Protein AF-A0A533WMB1-F1 (afdb_monomer)

Foldseek 3Di:
DWDKDKAALPDPCLVVVQVVCCVPPVQAAPQPRHHDDSHFTWIWTDDPVDIGIHGPVRCVVVVVD

Radius of gyration: 10.55 Å; Cα contacts (8 Å, |Δi|>4): 104; chains: 1; bounding box: 24×20×26 Å

Structure (mmCIF, N/CA/C/O backbone):
data_AF-A0A533WMB1-F1
#
_entry.id   AF-A0A533WMB1-F1
#
loop_
_atom_site.group_PDB
_atom_site.id
_atom_site.type_symbol
_atom_site.label_atom_id
_atom_site.label_alt_id
_atom_site.label_comp_id
_atom_site.label_asym_id
_atom_site.label_entity_id
_atom_site.label_seq_id
_atom_site.pdbx_PDB_ins_code
_atom_site.Cartn_x
_atom_site.Cartn_y
_atom_site.Cartn_z
_atom_site.occupancy
_atom_site.B_iso_or_equiv
_atom_site.auth_seq_id
_atom_site.auth_comp_id
_atom_site.auth_asym_id
_atom_site.auth_atom_id
_atom_site.pdbx_PDB_model_num
ATOM 1 N N . MET A 1 1 ? 15.592 -4.291 -10.447 1.00 57.88 1 MET A N 1
ATOM 2 C CA . MET A 1 1 ? 14.145 -4.606 -10.419 1.00 57.88 1 MET A CA 1
ATOM 3 C C . MET A 1 1 ? 13.493 -3.924 -9.220 1.00 57.88 1 MET A C 1
ATOM 5 O O . MET A 1 1 ? 14.070 -3.995 -8.137 1.00 57.88 1 MET A O 1
ATOM 9 N N . PRO A 1 2 ? 12.354 -3.230 -9.379 1.00 67.94 2 PRO A N 1
ATOM 10 C CA . PRO A 1 2 ? 11.622 -2.666 -8.246 1.00 67.94 2 PRO A CA 1
ATOM 11 C C . PRO A 1 2 ? 11.092 -3.792 -7.348 1.00 67.94 2 PRO A C 1
ATOM 13 O O . PRO A 1 2 ? 10.421 -4.700 -7.832 1.00 67.94 2 PRO A O 1
ATOM 16 N N . ARG A 1 3 ? 11.411 -3.745 -6.049 1.00 84.62 3 ARG A N 1
ATOM 17 C CA . ARG A 1 3 ? 10.950 -4.740 -5.069 1.00 84.62 3 ARG A CA 1
ATOM 18 C C . ARG A 1 3 ? 9.494 -4.463 -4.687 1.00 84.62 3 ARG A C 1
ATOM 20 O O . ARG A 1 3 ? 9.134 -3.311 -4.424 1.00 84.62 3 ARG A O 1
ATOM 27 N N . VAL A 1 4 ? 8.680 -5.516 -4.663 1.00 88.12 4 VAL A N 1
ATOM 28 C CA . VAL A 1 4 ? 7.281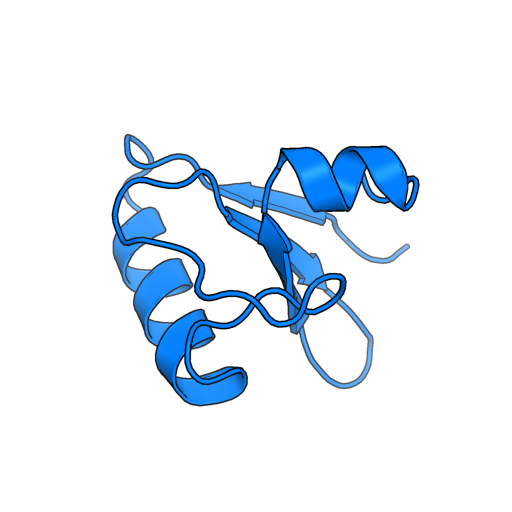 -5.487 -4.219 1.00 88.12 4 VAL A CA 1
ATOM 29 C C . VAL A 1 4 ? 7.196 -6.212 -2.882 1.00 88.12 4 VAL A C 1
ATOM 31 O O . VAL A 1 4 ? 7.727 -7.308 -2.736 1.00 88.12 4 VAL A O 1
ATOM 34 N N . PHE A 1 5 ? 6.550 -5.583 -1.907 1.00 89.56 5 PHE A N 1
ATOM 35 C CA . PHE A 1 5 ? 6.342 -6.119 -0.568 1.00 89.56 5 PHE A CA 1
ATOM 36 C C . PHE A 1 5 ? 4.848 -6.180 -0.284 1.00 89.56 5 PHE A C 1
ATOM 38 O O . PHE A 1 5 ? 4.143 -5.182 -0.447 1.00 89.56 5 PHE A O 1
ATOM 45 N N . VAL A 1 6 ? 4.377 -7.338 0.165 1.00 91.19 6 VAL A N 1
ATOM 46 C CA . VAL A 1 6 ? 3.014 -7.519 0.665 1.00 91.19 6 VAL A CA 1
ATOM 47 C C . VAL A 1 6 ? 3.079 -7.507 2.182 1.00 91.19 6 VAL A C 1
ATOM 49 O O . VAL A 1 6 ? 3.791 -8.308 2.782 1.00 91.19 6 VAL A O 1
ATOM 52 N N . VAL A 1 7 ? 2.366 -6.571 2.796 1.00 90.25 7 VAL A N 1
ATOM 53 C CA . VAL A 1 7 ? 2.381 -6.358 4.240 1.00 90.25 7 VAL A CA 1
ATOM 54 C C . VAL A 1 7 ? 0.962 -6.568 4.748 1.00 90.25 7 VAL A C 1
ATOM 56 O O . VAL A 1 7 ? 0.091 -5.713 4.584 1.00 90.25 7 VAL A O 1
ATOM 59 N N . ALA A 1 8 ? 0.723 -7.752 5.301 1.00 88.94 8 ALA A N 1
ATOM 60 C CA . ALA A 1 8 ? -0.529 -8.107 5.956 1.00 88.94 8 ALA A CA 1
ATOM 61 C C . ALA A 1 8 ? -0.516 -7.661 7.430 1.00 88.94 8 ALA A C 1
ATOM 63 O O . ALA A 1 8 ? 0.544 -7.361 7.982 1.00 88.94 8 ALA A O 1
ATOM 64 N N . LYS A 1 9 ? -1.700 -7.556 8.045 1.00 84.94 9 LYS A N 1
ATOM 65 C CA . LYS A 1 9 ? -1.903 -6.998 9.397 1.00 84.94 9 LYS A CA 1
ATOM 66 C C . LYS A 1 9 ? -1.155 -7.761 10.495 1.00 84.94 9 LYS A C 1
ATOM 68 O O . LYS A 1 9 ? -0.729 -7.169 11.482 1.00 84.94 9 LYS A O 1
ATOM 73 N N . ASP A 1 10 ? -1.027 -9.066 10.322 1.00 86.94 10 ASP A N 1
ATOM 74 C CA . ASP A 1 10 ? -0.305 -9.997 11.189 1.00 86.94 10 ASP A CA 1
ATOM 75 C C . ASP A 1 10 ? 1.218 -9.791 11.163 1.00 86.94 10 ASP A C 1
ATOM 77 O O . ASP A 1 10 ? 1.926 -10.249 12.058 1.00 86.94 10 ASP A O 1
ATOM 81 N N . ASN A 1 11 ? 1.740 -9.057 10.179 1.00 88.69 11 ASN A N 1
ATOM 82 C CA . ASN A 1 11 ? 3.156 -8.744 10.106 1.00 88.69 11 ASN A CA 1
ATOM 83 C C . ASN A 1 11 ? 3.543 -7.694 11.163 1.00 88.69 11 ASN A C 1
ATOM 85 O O . ASN A 1 11 ? 2.967 -6.608 11.230 1.00 88.69 11 ASN A O 1
ATOM 89 N N . GLN A 1 12 ? 4.604 -7.962 11.927 1.00 87.69 12 GLN A N 1
ATOM 90 C CA . GLN A 1 12 ? 5.160 -7.033 12.918 1.00 87.69 12 GLN A CA 1
ATOM 91 C C . GLN A 1 12 ? 5.496 -5.649 12.325 1.00 87.69 12 GLN A C 1
ATOM 93 O O . GLN A 1 12 ? 5.418 -4.627 13.007 1.00 87.69 12 GLN A O 1
ATOM 98 N N . GLN A 1 13 ? 5.836 -5.593 11.035 1.00 87.06 13 GLN A N 1
ATOM 99 C CA . GLN A 1 13 ? 6.178 -4.357 10.330 1.00 87.06 13 GLN A CA 1
ATOM 100 C C . GLN A 1 13 ? 4.957 -3.583 9.813 1.00 87.06 13 GLN A C 1
ATOM 102 O O . GLN A 1 13 ? 5.113 -2.462 9.320 1.00 87.06 13 GLN A O 1
ATOM 107 N N . TYR A 1 14 ? 3.747 -4.137 9.933 1.00 89.94 14 TYR A N 1
ATOM 108 C CA . TYR A 1 14 ? 2.527 -3.561 9.374 1.00 89.94 14 TYR A CA 1
ATOM 109 C C . TYR A 1 14 ? 2.287 -2.128 9.840 1.00 89.94 14 TYR A C 1
ATOM 111 O O . TYR A 1 14 ? 2.168 -1.228 9.011 1.00 89.94 14 TYR A O 1
ATOM 119 N N . ARG A 1 15 ? 2.307 -1.882 11.157 1.00 89.12 15 ARG A N 1
ATOM 120 C CA . ARG A 1 15 ? 2.072 -0.538 11.714 1.00 89.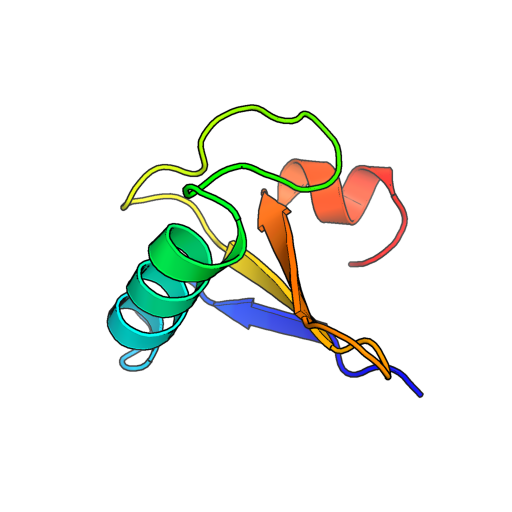12 15 ARG A CA 1
ATOM 121 C C . ARG A 1 15 ? 3.076 0.487 11.193 1.00 89.12 15 ARG A C 1
ATOM 123 O O . ARG A 1 15 ? 2.692 1.596 10.841 1.00 89.12 15 ARG A O 1
ATOM 130 N N . ALA A 1 16 ? 4.351 0.111 11.087 1.00 89.81 16 ALA A N 1
ATOM 131 C CA . ALA A 1 16 ? 5.385 1.002 10.569 1.00 89.81 16 ALA A CA 1
ATOM 132 C C . ALA A 1 16 ? 5.150 1.355 9.090 1.00 89.81 16 ALA A C 1
ATOM 134 O O . ALA A 1 16 ? 5.323 2.507 8.686 1.00 89.81 16 ALA A O 1
ATOM 135 N N . VAL A 1 17 ? 4.736 0.379 8.277 1.00 89.12 17 VAL A N 1
ATOM 136 C CA . VAL A 1 17 ? 4.410 0.588 6.859 1.00 89.12 17 VAL A CA 1
ATOM 137 C C . VAL A 1 17 ? 3.133 1.410 6.703 1.00 89.12 17 VAL A C 1
ATOM 139 O O . VAL A 1 17 ? 3.123 2.351 5.911 1.00 89.12 17 VAL A O 1
ATOM 142 N N . TYR A 1 18 ? 2.102 1.123 7.495 1.00 89.38 18 TYR A N 1
ATOM 143 C CA . TYR A 1 18 ? 0.843 1.860 7.515 1.00 89.38 18 TYR A CA 1
ATOM 144 C C . TYR A 1 18 ? 1.063 3.336 7.871 1.00 89.38 18 TYR A C 1
ATOM 146 O O . TYR A 1 18 ? 0.687 4.213 7.099 1.00 89.38 18 TYR A O 1
ATOM 154 N N . THR A 1 19 ? 1.797 3.646 8.945 1.00 90.69 19 THR A N 1
ATOM 155 C CA . THR A 1 19 ? 2.128 5.037 9.312 1.00 90.69 19 THR A CA 1
ATOM 156 C C . THR A 1 19 ? 2.944 5.750 8.226 1.00 90.69 19 THR A C 1
ATOM 158 O O . THR A 1 19 ? 2.702 6.918 7.908 1.00 90.69 19 THR A O 1
ATOM 161 N N . ARG A 1 20 ? 3.900 5.057 7.590 1.00 89.06 20 ARG A N 1
ATOM 162 C CA . ARG A 1 20 ? 4.657 5.610 6.449 1.00 89.06 20 ARG A CA 1
ATOM 163 C C . ARG A 1 20 ? 3.777 5.857 5.225 1.00 89.06 20 ARG A C 1
ATOM 165 O O . ARG A 1 20 ? 4.040 6.789 4.470 1.00 89.06 20 ARG A O 1
ATOM 172 N N . MET A 1 21 ? 2.776 5.018 4.990 1.00 89.88 21 MET A N 1
ATOM 173 C CA . MET A 1 21 ? 1.793 5.203 3.926 1.00 89.88 21 MET A CA 1
ATOM 174 C C . MET A 1 21 ? 0.885 6.400 4.215 1.00 89.88 21 MET A C 1
ATOM 176 O O . MET A 1 21 ? 0.695 7.224 3.320 1.00 89.88 21 MET A O 1
ATOM 180 N N . LEU A 1 22 ? 0.379 6.524 5.447 1.00 88.81 22 LEU A N 1
ATOM 181 C CA . LEU A 1 22 ? -0.428 7.662 5.893 1.00 88.81 22 LEU A CA 1
ATOM 182 C C . LEU A 1 22 ? 0.306 8.983 5.647 1.00 88.81 22 LEU A C 1
ATOM 184 O O . LEU A 1 22 ? -0.220 9.867 4.990 1.00 88.81 22 LEU A O 1
ATOM 188 N N . THR A 1 23 ? 1.563 9.078 6.079 1.00 87.31 23 THR A N 1
ATOM 189 C CA . THR A 1 23 ? 2.377 10.297 5.923 1.00 87.31 23 THR A CA 1
ATOM 190 C C . THR A 1 23 ? 2.795 10.595 4.483 1.00 87.31 23 THR A C 1
ATOM 192 O O . THR A 1 23 ? 2.943 11.753 4.109 1.00 87.31 23 THR A O 1
ATOM 195 N N . LYS A 1 24 ? 3.034 9.573 3.651 1.00 83.00 24 LYS A N 1
ATOM 196 C CA . LYS A 1 24 ? 3.528 9.780 2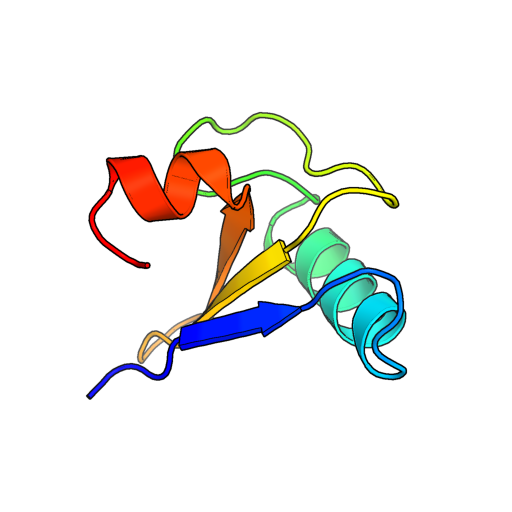.278 1.00 83.00 24 LYS A CA 1
ATOM 197 C C . LYS A 1 24 ? 2.430 9.924 1.235 1.00 83.00 24 LYS A C 1
ATOM 199 O O . LYS A 1 24 ? 2.721 10.468 0.166 1.00 83.00 24 LYS A O 1
ATOM 204 N N . GLN A 1 25 ? 1.260 9.345 1.464 1.00 84.44 25 GLN A N 1
ATOM 205 C CA . GLN A 1 25 ? 0.214 9.199 0.453 1.00 84.44 25 GLN A CA 1
ATOM 206 C C . GLN A 1 25 ? -1.183 9.471 1.025 1.00 84.44 25 GLN A C 1
ATOM 208 O O . GLN A 1 25 ? -2.168 9.011 0.453 1.00 84.44 25 GLN A O 1
ATOM 213 N N . ASP A 1 26 ? -1.261 10.156 2.168 1.00 87.12 26 ASP A N 1
ATOM 214 C CA . ASP A 1 26 ? -2.495 10.450 2.909 1.00 87.12 26 ASP A CA 1
ATOM 215 C C . ASP A 1 26 ? -3.344 9.200 3.171 1.00 87.12 26 ASP A C 1
ATOM 217 O O . ASP A 1 26 ? -4.572 9.243 3.213 1.00 87.12 26 ASP A O 1
ATOM 221 N N . GLY A 1 27 ? -2.682 8.043 3.261 1.00 87.00 27 GLY A N 1
ATOM 222 C CA . GLY A 1 27 ? -3.337 6.753 3.443 1.00 87.00 27 GLY A CA 1
ATOM 223 C C . GLY A 1 27 ? -4.097 6.235 2.228 1.00 87.00 27 GLY A C 1
ATOM 224 O O . GLY A 1 27 ? -4.870 5.295 2.357 1.00 87.00 27 GLY A O 1
ATOM 225 N N . ARG A 1 28 ? -3.922 6.830 1.047 1.00 92.75 28 ARG A N 1
ATOM 226 C CA . ARG A 1 28 ? -4.702 6.501 -0.150 1.00 92.75 28 ARG A CA 1
ATOM 227 C C . ARG A 1 28 ? -3.961 5.546 -1.069 1.00 92.75 28 ARG A C 1
ATOM 229 O O . ARG A 1 28 ? -2.754 5.654 -1.271 1.00 92.75 28 ARG A O 1
ATOM 236 N N . CYS A 1 29 ? -4.699 4.660 -1.721 1.00 92.88 29 CYS A N 1
ATOM 237 C CA . CYS A 1 29 ? -4.183 3.779 -2.760 1.00 92.88 29 CYS A CA 1
ATOM 238 C C . CYS A 1 29 ? -3.725 4.569 -3.989 1.00 92.88 29 CYS A C 1
ATOM 240 O O . CYS A 1 29 ? -4.370 5.523 -4.424 1.00 92.88 29 CYS A O 1
ATOM 242 N N . SER A 1 30 ? -2.603 4.168 -4.591 1.00 92.00 30 SER A N 1
ATOM 243 C CA . SER A 1 30 ? -2.043 4.916 -5.725 1.00 92.00 30 SER A CA 1
ATOM 244 C C . SER A 1 30 ? -2.875 4.777 -6.991 1.00 92.00 30 SER A C 1
ATOM 246 O O . SER A 1 30 ? -2.886 5.704 -7.803 1.00 92.00 30 SER A O 1
ATOM 248 N N . HIS A 1 31 ? -3.569 3.645 -7.121 1.00 92.38 31 HIS A N 1
ATOM 249 C CA . HIS A 1 31 ? -4.393 3.301 -8.270 1.00 92.38 31 HIS A CA 1
ATOM 250 C C . HIS A 1 31 ? -5.802 3.899 -8.167 1.00 92.38 31 HIS A C 1
ATOM 252 O O . HIS A 1 31 ? -6.140 4.767 -8.962 1.00 92.38 31 HIS A O 1
ATOM 258 N N . CYS A 1 32 ? -6.598 3.499 -7.170 1.00 92.56 32 CYS A N 1
ATOM 259 C CA . CYS A 1 32 ? -8.002 3.915 -7.059 1.00 92.56 32 CYS A CA 1
ATOM 260 C C . CYS A 1 32 ? -8.229 5.192 -6.235 1.00 92.56 32 CYS A C 1
ATOM 262 O O . CYS A 1 32 ? -9.362 5.645 -6.133 1.00 92.56 32 CYS A O 1
ATOM 264 N N . LYS A 1 33 ? -7.185 5.754 -5.607 1.00 91.94 33 LYS A N 1
ATOM 265 C CA . LYS A 1 33 ? -7.242 6.943 -4.726 1.00 91.94 33 LYS A CA 1
ATOM 266 C C . LYS A 1 33 ? -8.131 6.818 -3.482 1.00 91.94 33 LYS A C 1
ATOM 268 O O . LYS A 1 33 ? -8.129 7.737 -2.667 1.00 91.94 33 LYS A O 1
ATOM 273 N N . ALA A 1 34 ? -8.812 5.692 -3.287 1.00 93.00 34 ALA A N 1
ATOM 274 C CA . ALA A 1 34 ? -9.543 5.391 -2.064 1.00 93.00 34 ALA A CA 1
ATOM 275 C C . ALA A 1 34 ? -8.585 5.158 -0.885 1.00 93.00 34 ALA A C 1
ATOM 277 O O . ALA A 1 34 ? -7.437 4.742 -1.082 1.00 93.00 34 ALA A O 1
ATOM 278 N N . ALA A 1 35 ? -9.061 5.420 0.331 1.00 91.25 35 ALA A N 1
ATOM 279 C CA . ALA A 1 35 ? -8.317 5.144 1.554 1.00 91.25 35 ALA A CA 1
ATOM 280 C C . ALA A 1 35 ? -8.016 3.639 1.688 1.00 91.25 35 ALA A C 1
ATOM 282 O O . ALA A 1 35 ? -8.831 2.790 1.324 1.00 91.25 35 ALA A O 1
ATOM 283 N N . ILE A 1 36 ? -6.818 3.319 2.168 1.00 90.38 36 ILE A N 1
ATOM 284 C CA . ILE A 1 36 ? -6.423 1.979 2.598 1.00 90.38 36 ILE A CA 1
ATOM 285 C C . ILE A 1 36 ? -6.680 1.927 4.100 1.00 90.38 36 ILE A C 1
ATOM 287 O O . ILE A 1 36 ? -6.082 2.706 4.843 1.00 90.38 36 ILE A O 1
ATOM 291 N N . ASN A 1 37 ? -7.588 1.055 4.531 1.00 87.38 37 ASN A N 1
ATOM 292 C CA . ASN A 1 37 ? -7.969 0.973 5.935 1.00 87.38 37 ASN A CA 1
ATOM 293 C C . ASN A 1 37 ? -6.877 0.292 6.766 1.00 87.38 37 ASN 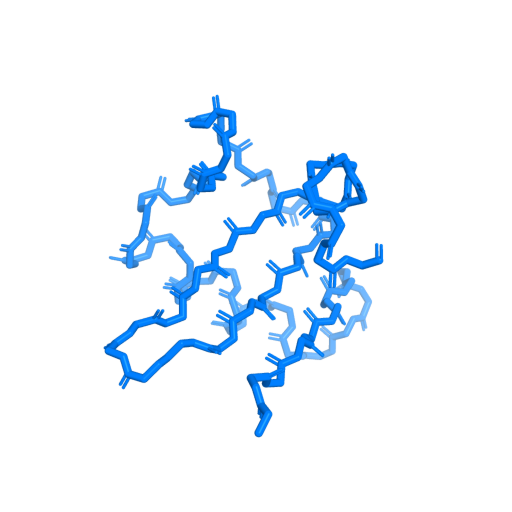A C 1
ATOM 295 O O . ASN A 1 37 ? -6.039 -0.448 6.251 1.00 87.38 37 ASN A O 1
ATOM 299 N N . ASP A 1 38 ? -6.921 0.507 8.078 1.00 80.69 38 ASP A N 1
ATOM 300 C CA . ASP A 1 38 ? -5.978 -0.063 9.044 1.00 80.69 38 ASP A CA 1
ATOM 301 C C . ASP A 1 38 ? -5.990 -1.600 9.096 1.00 80.69 38 ASP A C 1
ATOM 303 O O . ASP A 1 38 ? -5.048 -2.199 9.610 1.00 80.69 38 ASP A O 1
ATOM 307 N N . ASN A 1 39 ? -7.006 -2.241 8.521 1.00 82.38 39 ASN A N 1
ATOM 308 C CA . ASN A 1 39 ? -7.152 -3.691 8.441 1.00 82.38 39 ASN A CA 1
ATOM 309 C C . ASN A 1 39 ? -6.883 -4.268 7.043 1.00 82.38 39 ASN A C 1
ATOM 311 O O . ASN A 1 39 ? -6.929 -5.488 6.874 1.00 82.38 39 ASN A O 1
ATOM 315 N N . ASP A 1 40 ? -6.588 -3.431 6.047 1.00 86.50 40 ASP A N 1
ATOM 316 C CA . ASP A 1 40 ? -6.344 -3.894 4.684 1.00 86.50 40 ASP A CA 1
ATOM 317 C C . ASP A 1 40 ? -4.915 -4.420 4.502 1.00 86.50 40 ASP A C 1
ATOM 319 O O . ASP A 1 40 ? -3.949 -3.918 5.068 1.00 86.50 40 ASP A O 1
ATOM 323 N N . THR A 1 41 ? -4.738 -5.412 3.626 1.00 90.06 41 THR A N 1
ATOM 324 C CA . THR A 1 41 ? -3.388 -5.806 3.192 1.00 90.06 41 THR A CA 1
ATOM 325 C C . THR A 1 41 ? -2.786 -4.715 2.306 1.00 90.06 41 THR A C 1
ATOM 327 O O . THR A 1 41 ? -3.323 -4.407 1.234 1.00 90.06 41 THR A O 1
ATOM 330 N N . ILE A 1 42 ? -1.635 -4.183 2.718 1.00 92.38 42 ILE A N 1
ATOM 331 C CA . ILE A 1 42 ? -0.925 -3.116 2.010 1.00 92.38 42 ILE A CA 1
ATOM 332 C C . ILE A 1 42 ? 0.093 -3.742 1.062 1.00 92.38 42 ILE A C 1
ATOM 334 O O . ILE A 1 42 ? 0.973 -4.495 1.478 1.00 92.38 42 ILE A O 1
ATOM 338 N N . VAL A 1 43 ? 0.029 -3.382 -0.217 1.00 92.75 43 VAL A N 1
ATOM 339 C CA . VAL A 1 43 ? 1.082 -3.703 -1.184 1.00 92.75 43 VAL A CA 1
ATOM 340 C C . VAL A 1 43 ? 1.951 -2.471 -1.389 1.00 92.75 43 VAL A C 1
ATOM 342 O O . VAL A 1 43 ? 1.480 -1.431 -1.846 1.00 92.75 43 VAL A O 1
ATOM 345 N N . SER A 1 44 ? 3.230 -2.588 -1.049 1.00 91.19 44 SER A N 1
ATOM 346 C CA . SER A 1 44 ? 4.240 -1.546 -1.222 1.00 91.19 44 SER A CA 1
ATOM 347 C C . SER A 1 44 ? 5.138 -1.892 -2.403 1.00 91.19 44 SER A C 1
ATOM 349 O O . SER A 1 44 ? 5.821 -2.913 -2.398 1.00 91.19 44 SER A O 1
ATOM 351 N N . LYS A 1 45 ? 5.171 -1.028 -3.419 1.00 90.19 45 LYS A N 1
ATOM 352 C CA . LYS A 1 45 ? 6.111 -1.132 -4.541 1.00 90.19 45 LYS A CA 1
ATOM 353 C C . LYS A 1 45 ? 7.171 -0.048 -4.411 1.00 90.19 45 LYS A C 1
ATOM 355 O O . LYS A 1 45 ? 6.852 1.144 -4.432 1.00 90.19 45 LYS A O 1
ATOM 360 N N . ALA A 1 46 ? 8.431 -0.455 -4.287 1.00 87.00 46 ALA A N 1
ATOM 361 C CA . ALA A 1 46 ? 9.558 0.467 -4.247 1.00 87.00 46 ALA A CA 1
ATOM 362 C C . ALA A 1 46 ? 9.842 1.014 -5.656 1.00 87.00 46 ALA A C 1
ATOM 364 O O . ALA A 1 46 ? 10.153 0.252 -6.570 1.00 87.00 46 ALA A O 1
ATOM 365 N N . TYR A 1 47 ? 9.753 2.334 -5.831 1.00 82.75 47 TYR A N 1
ATOM 366 C CA . TYR A 1 47 ? 10.241 3.028 -7.028 1.00 82.75 47 TYR A CA 1
ATOM 367 C C . TYR A 1 47 ? 11.500 3.825 -6.691 1.00 82.75 47 TYR A C 1
ATOM 369 O O . TYR A 1 47 ? 11.717 4.172 -5.533 1.00 82.75 47 TYR A O 1
ATOM 377 N N . VAL A 1 48 ? 12.270 4.187 -7.723 1.00 76.12 48 VAL A N 1
ATOM 378 C CA . VAL A 1 48 ? 13.532 4.944 -7.611 1.00 76.12 48 VAL A CA 1
ATOM 379 C C . VAL A 1 48 ? 13.372 6.236 -6.799 1.00 76.12 48 VAL A C 1
ATOM 381 O O . VAL A 1 48 ? 14.250 6.581 -6.022 1.00 76.12 48 VAL A O 1
ATOM 384 N N . ARG A 1 49 ? 12.239 6.941 -6.945 1.00 77.31 49 ARG A N 1
ATOM 385 C CA . ARG A 1 49 ? 11.988 8.215 -6.247 1.00 77.31 49 ARG A CA 1
ATOM 386 C C . ARG A 1 49 ? 11.145 8.080 -4.977 1.00 77.31 49 ARG A C 1
ATOM 388 O O . ARG A 1 49 ? 11.391 8.783 -4.004 1.00 77.31 49 ARG A O 1
ATOM 395 N N . LYS 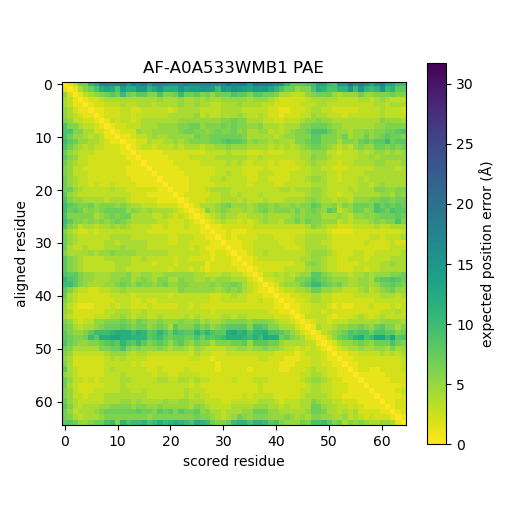A 1 50 ? 10.109 7.231 -4.978 1.00 82.62 50 LYS A N 1
ATOM 396 C CA . LYS A 1 50 ? 9.174 7.107 -3.845 1.00 82.62 50 LYS A CA 1
ATOM 397 C C . LYS A 1 50 ? 8.412 5.787 -3.886 1.00 82.62 50 LYS A C 1
ATOM 399 O O . LYS A 1 50 ? 7.848 5.438 -4.920 1.00 82.62 50 LYS A O 1
ATOM 404 N N . SER A 1 51 ? 8.336 5.083 -2.759 1.00 86.31 51 SER A N 1
ATOM 405 C CA . SER A 1 51 ? 7.461 3.913 -2.628 1.00 86.31 51 SER A CA 1
ATOM 406 C C . SER A 1 51 ? 5.999 4.305 -2.831 1.00 86.31 51 SER A C 1
ATOM 408 O O . SER A 1 51 ? 5.560 5.336 -2.317 1.00 86.31 51 SER A O 1
ATOM 410 N N . LYS A 1 52 ? 5.257 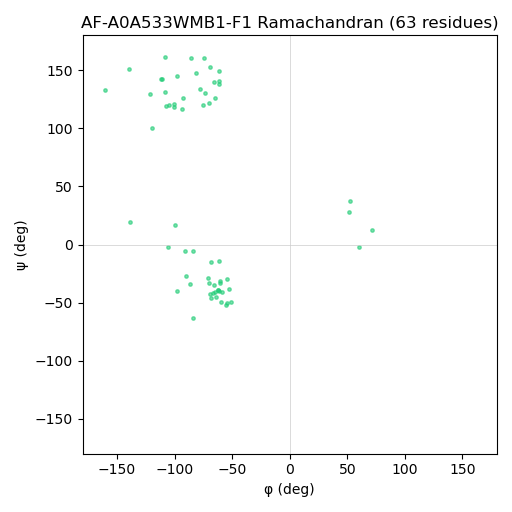3.478 -3.566 1.00 90.38 52 LYS A N 1
ATOM 411 C CA . LYS A 1 52 ? 3.810 3.627 -3.743 1.00 90.38 52 LYS A CA 1
ATOM 412 C C . LYS A 1 52 ? 3.088 2.496 -3.032 1.00 90.38 52 LYS A C 1
ATOM 414 O O . LYS A 1 52 ? 3.553 1.356 -3.070 1.00 90.38 52 LYS A O 1
ATOM 419 N N . TYR A 1 53 ? 1.948 2.829 -2.444 1.00 91.75 53 TYR A N 1
ATOM 420 C CA . TYR A 1 53 ? 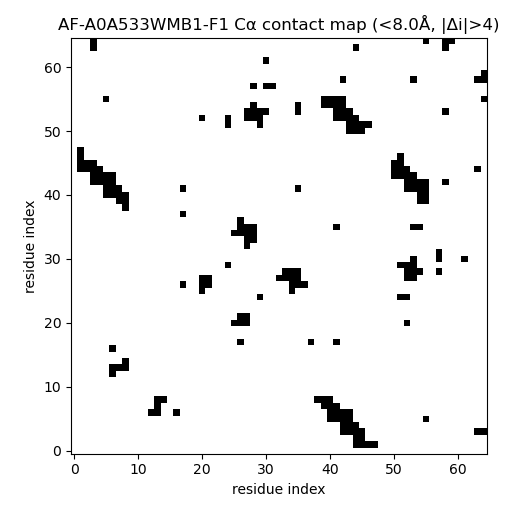1.116 1.889 -1.706 1.00 91.75 53 TYR A CA 1
ATOM 421 C C . TYR A 1 53 ? -0.204 1.644 -2.437 1.00 91.75 53 TYR A C 1
ATOM 423 O O . TYR A 1 53 ? -0.779 2.558 -3.044 1.00 91.75 53 TYR A O 1
ATOM 431 N N . PHE A 1 54 ? -0.664 0.398 -2.397 1.00 92.81 54 PHE A N 1
ATOM 432 C CA . PHE A 1 54 ? -1.853 -0.079 -3.092 1.00 92.81 54 PHE A CA 1
ATOM 433 C C . PHE A 1 54 ? -2.635 -1.041 -2.201 1.00 92.81 54 PHE A C 1
ATOM 435 O O . PHE A 1 54 ? -2.040 -1.779 -1.415 1.00 92.81 54 PHE A O 1
ATOM 442 N N . HIS A 1 55 ? -3.956 -1.100 -2.384 1.00 93.88 55 HIS A N 1
ATOM 443 C CA . HIS A 1 55 ? -4.723 -2.259 -1.924 1.00 93.88 55 HIS A CA 1
ATOM 444 C C . HIS A 1 55 ? -4.238 -3.512 -2.651 1.00 93.88 55 HIS A C 1
ATOM 446 O O . HIS A 1 55 ? -3.892 -3.441 -3.833 1.00 93.88 55 HIS A O 1
ATOM 452 N N . LYS A 1 56 ? -4.323 -4.673 -1.997 1.00 91.56 56 LYS A N 1
ATOM 453 C CA . LYS A 1 56 ? -4.039 -5.973 -2.627 1.00 91.56 56 LYS A CA 1
ATOM 454 C C . LYS A 1 56 ? -4.799 -6.167 -3.945 1.00 91.56 56 LYS A C 1
ATOM 456 O O . LYS A 1 56 ? -4.183 -6.449 -4.966 1.00 91.56 56 LYS A O 1
ATOM 461 N N . ALA A 1 57 ? -6.111 -5.924 -3.950 1.00 91.25 57 ALA A N 1
ATOM 462 C CA . ALA A 1 57 ? -6.938 -6.053 -5.154 1.00 91.25 57 ALA A CA 1
ATOM 463 C C . ALA A 1 57 ? -6.518 -5.083 -6.273 1.00 91.25 57 ALA A C 1
ATOM 465 O O . ALA A 1 57 ? -6.486 -5.452 -7.445 1.00 91.25 57 ALA A O 1
ATOM 466 N N . CYS A 1 58 ? -6.150 -3.849 -5.917 1.00 92.88 58 CYS A N 1
ATOM 467 C CA . CYS A 1 58 ? -5.658 -2.875 -6.888 1.00 92.88 58 CYS A CA 1
ATOM 468 C C . CYS A 1 58 ? -4.308 -3.299 -7.472 1.00 92.88 58 CYS A C 1
ATOM 470 O O . CYS A 1 58 ? -4.112 -3.165 -8.672 1.00 92.88 58 CYS A O 1
ATOM 472 N N . ALA A 1 59 ? -3.398 -3.821 -6.646 1.00 91.56 59 ALA A N 1
ATOM 473 C CA . ALA A 1 59 ? -2.082 -4.273 -7.085 1.00 91.56 59 ALA A CA 1
ATOM 474 C C . ALA A 1 59 ? -2.166 -5.423 -8.102 1.00 91.56 59 ALA A C 1
ATOM 476 O O . ALA A 1 59 ? -1.431 -5.394 -9.087 1.00 91.56 59 ALA A O 1
ATOM 477 N N . VAL A 1 60 ? -3.095 -6.365 -7.906 1.00 92.19 60 VAL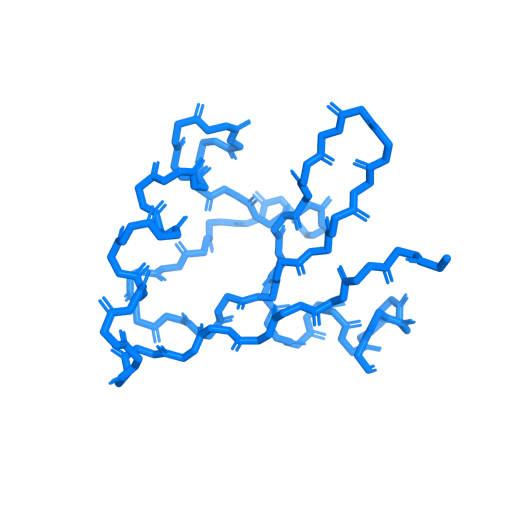 A N 1
ATOM 478 C CA . VAL A 1 60 ? -3.374 -7.448 -8.868 1.00 92.19 60 VAL A CA 1
ATOM 479 C C . VAL A 1 60 ? -3.908 -6.880 -10.188 1.00 92.19 60 VAL A C 1
ATOM 481 O O . VAL A 1 60 ? -3.418 -7.229 -11.256 1.00 92.19 60 VAL A O 1
ATOM 484 N N . ARG A 1 61 ? -4.858 -5.933 -10.136 1.00 91.44 61 ARG A N 1
ATOM 485 C CA . ARG A 1 61 ? -5.431 -5.297 -11.342 1.00 91.44 61 ARG A CA 1
ATOM 486 C C . ARG A 1 61 ? -4.407 -4.549 -12.196 1.00 91.44 61 ARG A C 1
ATOM 488 O O . ARG A 1 61 ? -4.580 -4.469 -13.404 1.00 91.44 61 ARG A O 1
ATOM 495 N N . VAL A 1 62 ? -3.369 -3.981 -11.583 1.00 89.44 62 VAL A N 1
ATOM 496 C CA . VAL A 1 62 ? -2.302 -3.260 -12.301 1.00 89.44 62 VAL A CA 1
ATOM 497 C C . VAL A 1 62 ? -1.038 -4.097 -12.517 1.00 89.44 62 VAL A C 1
ATOM 499 O O . VAL A 1 62 ? 0.020 -3.527 -12.786 1.00 89.44 62 VAL A O 1
ATOM 502 N N . HIS A 1 63 ? -1.127 -5.425 -12.373 1.00 85.94 63 HIS A N 1
ATOM 503 C CA . HIS A 1 63 ? -0.016 -6.364 -12.579 1.00 85.94 63 HIS A CA 1
ATOM 504 C C . HIS A 1 63 ? 1.249 -6.000 -11.778 1.00 85.94 63 HIS A C 1
ATOM 506 O O . HIS A 1 63 ? 2.382 -6.093 -12.255 1.00 85.94 63 HIS A O 1
ATOM 512 N N . ILE A 1 64 ? 1.058 -5.498 -10.554 1.00 85.62 64 ILE A N 1
ATOM 513 C CA . ILE A 1 64 ? 2.138 -5.283 -9.582 1.00 85.62 64 ILE A CA 1
ATOM 514 C C . ILE A 1 64 ? 2.387 -6.551 -8.767 1.00 85.62 64 ILE A C 1
ATOM 516 O O . ILE A 1 64 ? 3.528 -6.782 -8.363 1.00 85.62 64 ILE A O 1
ATOM 520 N N . LEU A 1 65 ? 1.316 -7.300 -8.502 1.00 81.62 65 LEU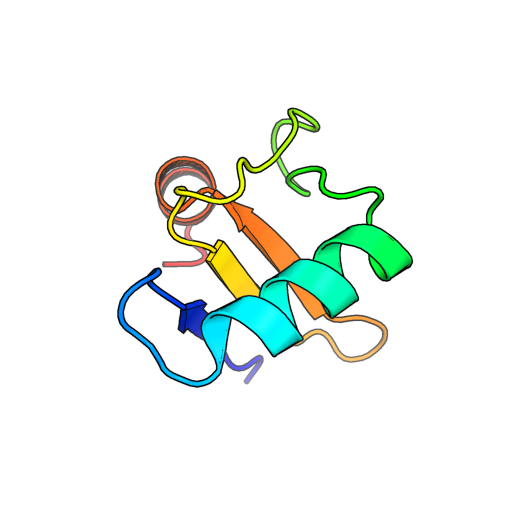 A N 1
ATOM 521 C CA . LEU A 1 65 ? 1.302 -8.567 -7.787 1.00 81.62 65 LEU A CA 1
ATOM 522 C C . LEU A 1 65 ? 0.846 -9.679 -8.730 1.00 81.62 65 LEU A C 1
ATOM 524 O O . LEU A 1 65 ? -0.067 -9.384 -9.537 1.00 81.62 65 LEU A O 1
#

pLDDT: mean 87.78, std 5.89, range [57.88, 93.88]

Solvent-accessible surface area (backbone atoms only — not comparable to full-atom values): 3793 Å² total; per-residue (Å²): 130,72,54,70,45,80,40,41,70,88,40,90,60,26,66,63,52,49,54,51,38,35,76,73,47,74,29,29,18,70,80,83,59,46,75,56,57,96,80,49,45,40,30,39,39,45,46,100,89,56,70,45,44,26,43,53,71,55,28,44,75,68,70,71,92

Sequence (65 aa):
MPRVFVVAKDNQQYRAVYTRMLTKQDGRCSHCKAAINDNDTIVSKAYVRKSKYFHKACAVRVHIL

Secondary structure (DSSP, 8-state):
---EEEE-TTSTTHHHHHHHHHHHHTTB-TTT-PBPPTTSPEEEE--SS--EEEEHHHHHHTT--

Nearest PDB structures (foldseek):
  2x5r-assembly1_A-2  TM=4.921E-01  e=7.350E-02  Pyrobaculum spherical virus

Mean predicted aligned error: 4.08 Å